Protein AF-A0A961IWV1-F1 (afdb_monomer)

Mean predicted aligned error: 6.66 Å

Solvent-accessible surface area (backbone atoms only — not comparable to full-atom values): 5705 Å² total; per-residue (Å²): 120,70,52,63,63,58,52,50,54,40,50,53,46,18,50,54,37,23,51,52,24,39,53,50,21,50,58,52,40,72,40,95,63,88,50,71,62,61,56,50,51,52,50,52,49,52,51,51,51,55,55,51,35,71,42,44,56,60,56,50,43,54,52,29,50,74,69,77,40,60,43,48,67,38,41,74,71,40,40,71,61,56,44,54,59,46,34,47,50,29,54,50,33,24,53,52,36,22,53,54,42,26,52,55,50,49,74,72,108

Nearest PDB structures (foldseek):
  8s9s-assembly1_6  TM=4.597E-01  e=1.430E+00  Homo sapiens
  8fih-assembly1_C  TM=3.708E-01  e=6.499E+00  synthetic construct

Sequence (109 aa):
MDVGILVGVTLVAALAVGLVAWLIARLMAGAEELTMWPILLAILASLAVLQGAAKLAVIVDGLYARMGVDAAKALEGQFRVVVFAASFVPIAAYVVTFLLVFRRVKGAS

Radius of gyration: 16.83 Å; Cα contacts (8 Å, |Δi|>4): 96; chains: 1; bounding box: 40×19×48 Å

Secondary structure (DSSP, 8-state):
---HHHHHHHHHHHHHHHHHHHHHHHHHHT-SS--HHHHHHHHHHHHHHHHHHHTHHHHHHHHHHHTT--HHHHTTT-HHHHHHHHHHHHHHHHHHHHHHHHHHHHTT-

Structure (mmCIF, N/CA/C/O backbone):
data_AF-A0A961IWV1-F1
#
_entry.id   AF-A0A961IWV1-F1
#
loop_
_atom_site.group_PDB
_atom_site.id
_atom_site.type_symbol
_atom_site.label_atom_id
_atom_site.label_alt_id
_atom_site.label_comp_id
_atom_site.label_asym_id
_atom_site.label_entity_id
_atom_site.label_seq_id
_atom_site.pdbx_PDB_ins_code
_atom_site.Cartn_x
_atom_site.Cartn_y
_atom_site.Cartn_z
_atom_site.occupancy
_atom_site.B_iso_or_equiv
_atom_site.auth_seq_id
_atom_site.auth_comp_id
_atom_site.auth_asym_id
_atom_site.auth_atom_id
_atom_site.pdbx_PDB_model_num
ATOM 1 N N . MET A 1 1 ? 5.214 1.158 -24.346 1.00 58.50 1 MET A N 1
ATOM 2 C CA . MET A 1 1 ? 5.052 1.157 -22.877 1.00 58.50 1 MET A CA 1
ATOM 3 C C . MET A 1 1 ? 5.321 -0.221 -22.258 1.00 58.50 1 MET A C 1
ATOM 5 O O . MET A 1 1 ? 4.487 -1.111 -22.377 1.00 58.50 1 MET A O 1
ATOM 9 N N . ASP A 1 2 ? 6.466 -0.417 -21.597 1.00 69.56 2 ASP A N 1
ATOM 10 C CA . ASP A 1 2 ? 6.731 -1.634 -20.803 1.00 69.56 2 ASP A CA 1
ATOM 11 C C . ASP A 1 2 ? 6.366 -1.365 -19.339 1.00 69.56 2 ASP A C 1
ATOM 13 O O . ASP A 1 2 ? 7.213 -1.028 -18.518 1.00 69.56 2 ASP A O 1
ATOM 17 N N . VAL A 1 3 ? 5.065 -1.405 -19.037 1.00 73.06 3 VAL A N 1
ATOM 18 C CA . VAL A 1 3 ? 4.484 -1.047 -17.725 1.00 73.06 3 VAL A CA 1
ATOM 19 C C . VAL A 1 3 ? 4.457 -2.216 -16.738 1.00 73.06 3 VAL A C 1
ATOM 21 O O . VAL A 1 3 ? 4.023 -2.038 -15.599 1.00 73.06 3 VAL A O 1
ATOM 24 N N . GLY A 1 4 ? 4.904 -3.407 -17.149 1.00 78.94 4 GLY A N 1
ATOM 25 C CA . GLY A 1 4 ? 4.764 -4.635 -16.363 1.00 78.94 4 GLY A CA 1
ATOM 26 C C . GLY A 1 4 ? 5.408 -4.535 -14.981 1.00 78.94 4 GLY A C 1
ATOM 27 O O . GLY A 1 4 ? 4.809 -4.946 -13.989 1.00 78.94 4 GLY A O 1
ATOM 28 N N . ILE A 1 5 ? 6.582 -3.903 -14.896 1.00 77.56 5 ILE A N 1
ATOM 29 C CA . ILE A 1 5 ? 7.303 -3.690 -13.633 1.00 77.56 5 ILE A CA 1
ATOM 30 C C . ILE A 1 5 ? 6.537 -2.729 -12.729 1.00 77.56 5 ILE A C 1
ATOM 32 O O . ILE A 1 5 ? 6.319 -3.032 -11.559 1.00 77.56 5 ILE A O 1
ATOM 36 N N . LEU A 1 6 ? 6.085 -1.591 -13.261 1.00 78.44 6 LEU A N 1
ATOM 37 C CA . LEU A 1 6 ? 5.320 -0.621 -12.484 1.00 78.44 6 LEU A CA 1
ATOM 38 C C . LEU A 1 6 ? 4.031 -1.243 -11.936 1.00 78.44 6 LEU A C 1
ATOM 40 O O . LEU A 1 6 ? 3.741 -1.104 -10.749 1.00 78.44 6 LEU A O 1
ATOM 44 N N . VAL A 1 7 ? 3.284 -1.960 -12.778 1.00 82.00 7 VAL A N 1
ATOM 45 C CA . VAL A 1 7 ? 2.053 -2.653 -12.377 1.00 82.00 7 VAL A CA 1
ATOM 46 C C . VAL A 1 7 ? 2.358 -3.718 -11.326 1.00 82.00 7 VAL A C 1
ATOM 48 O O . VAL A 1 7 ? 1.710 -3.740 -10.283 1.00 82.00 7 VAL A O 1
ATOM 51 N N . GLY A 1 8 ? 3.375 -4.553 -11.550 1.00 83.31 8 GLY A N 1
ATOM 52 C CA . GLY A 1 8 ? 3.775 -5.605 -10.618 1.00 83.31 8 GLY A CA 1
ATOM 53 C C . GLY A 1 8 ? 4.174 -5.057 -9.248 1.00 83.31 8 GLY A C 1
ATOM 54 O O . GLY A 1 8 ? 3.637 -5.491 -8.231 1.00 83.31 8 GLY A O 1
ATOM 55 N N . VAL A 1 9 ? 5.051 -4.050 -9.211 1.00 83.75 9 VAL A N 1
ATOM 56 C CA . VAL A 1 9 ? 5.493 -3.405 -7.963 1.00 83.75 9 VAL A CA 1
ATOM 57 C C . VAL A 1 9 ? 4.314 -2.754 -7.243 1.00 83.75 9 VAL A C 1
ATOM 59 O O . VAL A 1 9 ? 4.181 -2.895 -6.029 1.00 83.75 9 VAL A O 1
ATOM 62 N N . THR A 1 10 ? 3.427 -2.087 -7.983 1.00 85.50 10 THR A N 1
ATOM 63 C CA . THR A 1 10 ? 2.251 -1.420 -7.411 1.00 85.50 10 THR A CA 1
ATOM 64 C C . THR A 1 10 ? 1.268 -2.421 -6.814 1.00 85.50 10 THR A C 1
ATOM 66 O O . THR A 1 10 ? 0.778 -2.203 -5.708 1.00 85.50 10 THR A O 1
ATOM 69 N N . LEU A 1 11 ? 1.004 -3.538 -7.499 1.00 86.75 11 LEU A N 1
ATOM 70 C CA . LEU A 1 11 ? 0.125 -4.598 -7.004 1.00 86.75 11 LEU A CA 1
ATOM 71 C C . LEU A 1 11 ? 0.698 -5.273 -5.757 1.00 86.75 11 LEU A C 1
ATOM 73 O O . LEU A 1 11 ? -0.018 -5.438 -4.771 1.00 86.75 11 LEU A O 1
ATOM 77 N N . VAL A 1 12 ? 1.988 -5.618 -5.768 1.00 87.94 12 VAL A N 1
ATOM 78 C CA . VAL A 1 12 ? 2.662 -6.211 -4.602 1.00 87.94 12 VAL A CA 1
ATOM 79 C C . VAL A 1 12 ? 2.624 -5.247 -3.416 1.00 87.94 12 VAL A C 1
ATOM 81 O O . VAL A 1 12 ? 2.274 -5.653 -2.308 1.00 87.94 12 VAL A O 1
ATOM 84 N N . ALA A 1 13 ? 2.911 -3.962 -3.648 1.00 84.31 13 ALA A N 1
ATOM 85 C CA . ALA A 1 13 ? 2.813 -2.935 -2.618 1.00 84.31 13 ALA A CA 1
ATOM 86 C C . ALA A 1 13 ? 1.380 -2.811 -2.078 1.00 84.31 13 ALA A C 1
ATOM 88 O O . ALA A 1 13 ? 1.189 -2.799 -0.866 1.00 84.31 13 ALA A O 1
ATOM 89 N N . ALA A 1 14 ? 0.368 -2.778 -2.947 1.00 84.06 14 ALA A N 1
ATOM 90 C CA . ALA A 1 14 ? -1.031 -2.679 -2.540 1.00 84.06 14 ALA A CA 1
ATOM 91 C C . ALA A 1 14 ? -1.494 -3.890 -1.715 1.00 84.06 14 ALA A C 1
ATOM 93 O O . ALA A 1 14 ? -2.182 -3.710 -0.713 1.00 84.06 14 ALA A O 1
ATOM 94 N N . LEU A 1 15 ? -1.079 -5.108 -2.081 1.00 87.75 15 LEU A N 1
ATOM 95 C CA . LEU A 1 15 ? -1.379 -6.321 -1.316 1.00 87.75 15 LEU A CA 1
ATOM 96 C C . LEU A 1 15 ? -0.711 -6.307 0.062 1.00 87.75 15 LEU A C 1
ATOM 98 O O . LEU A 1 15 ? -1.374 -6.564 1.067 1.00 87.75 15 LEU A O 1
ATOM 102 N N . ALA A 1 16 ? 0.579 -5.969 0.124 1.00 87.56 16 ALA A N 1
ATOM 103 C CA . ALA A 1 16 ? 1.310 -5.878 1.385 1.00 87.56 16 ALA A CA 1
ATOM 104 C C . ALA A 1 16 ? 0.693 -4.821 2.314 1.00 87.56 16 ALA A C 1
ATOM 106 O O . ALA A 1 16 ? 0.452 -5.077 3.494 1.00 87.56 16 ALA A O 1
ATOM 107 N N . VAL A 1 17 ? 0.372 -3.648 1.767 1.00 86.94 17 VAL A N 1
ATOM 108 C CA . VAL A 1 17 ? -0.262 -2.553 2.505 1.00 86.94 17 VAL A CA 1
ATOM 109 C C . VAL A 1 17 ? -1.679 -2.919 2.957 1.00 86.94 17 VAL A C 1
ATOM 111 O O . VAL A 1 17 ? -2.040 -2.646 4.101 1.00 86.94 17 VAL A O 1
ATOM 114 N N . GLY A 1 18 ? -2.469 -3.582 2.109 1.00 84.62 18 GLY A N 1
ATOM 115 C CA . GLY A 1 18 ? -3.795 -4.083 2.472 1.00 84.62 18 GLY A CA 1
ATOM 116 C C . GLY A 1 18 ? -3.743 -5.108 3.608 1.00 84.62 18 GLY A C 1
ATOM 117 O O . GLY A 1 18 ? -4.557 -5.046 4.528 1.00 84.62 18 GLY A O 1
ATOM 118 N N . LEU A 1 19 ? -2.748 -6.000 3.612 1.00 88.50 19 LEU A N 1
ATOM 119 C CA . LEU A 1 19 ? -2.545 -6.966 4.695 1.00 88.50 19 LEU A CA 1
ATOM 120 C C . LEU A 1 19 ? -2.233 -6.270 6.029 1.00 88.50 19 LEU A C 1
ATOM 122 O O . LEU A 1 19 ? -2.811 -6.620 7.060 1.00 88.50 19 LEU A O 1
ATOM 126 N N . VAL A 1 20 ? -1.364 -5.256 6.007 1.00 86.44 20 VAL A N 1
ATOM 127 C CA . VAL A 1 20 ? -1.060 -4.434 7.190 1.00 86.44 20 VAL A CA 1
ATOM 128 C C . VAL A 1 20 ? -2.316 -3.708 7.679 1.00 86.44 20 VAL A C 1
ATOM 130 O O . VAL A 1 20 ? -2.624 -3.755 8.869 1.00 86.44 20 VAL A O 1
ATOM 133 N N . ALA A 1 21 ? -3.084 -3.099 6.771 1.00 86.69 21 ALA A N 1
ATOM 134 C CA . ALA A 1 21 ? -4.342 -2.429 7.100 1.00 86.69 21 ALA A CA 1
ATOM 135 C C . ALA A 1 21 ? -5.348 -3.377 7.766 1.00 86.69 21 ALA A C 1
ATOM 137 O O . ALA A 1 21 ? -5.968 -3.022 8.767 1.00 86.69 21 ALA A O 1
ATOM 138 N N . TRP A 1 22 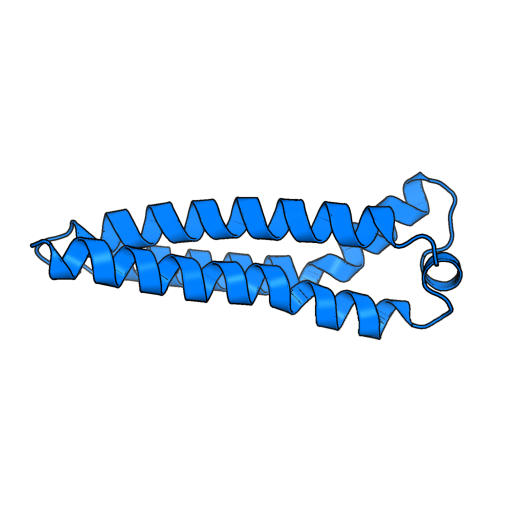? -5.483 -4.593 7.231 1.00 87.88 22 TRP A N 1
ATOM 139 C CA . TRP A 1 22 ? -6.352 -5.631 7.776 1.00 87.88 22 TRP A CA 1
ATOM 140 C C . TRP A 1 22 ? -5.944 -6.032 9.198 1.00 87.88 22 TRP A C 1
ATOM 142 O O . TRP A 1 22 ? -6.801 -6.087 10.082 1.00 87.88 22 TRP A O 1
ATOM 152 N N . LEU A 1 23 ? -4.647 -6.263 9.438 1.00 87.25 23 LEU A N 1
ATOM 153 C CA . LEU A 1 23 ? -4.126 -6.608 10.764 1.00 87.25 23 LEU A CA 1
ATOM 154 C C . LEU A 1 23 ? -4.432 -5.508 11.784 1.00 87.25 23 LEU A C 1
ATOM 156 O O . LEU A 1 23 ? -4.980 -5.790 12.848 1.00 87.25 23 LEU A O 1
ATOM 160 N N . ILE A 1 24 ? -4.131 -4.254 11.445 1.00 85.06 24 ILE A N 1
ATOM 161 C CA . ILE A 1 24 ? -4.334 -3.115 12.348 1.00 85.06 24 ILE A CA 1
ATOM 162 C C . ILE A 1 24 ? -5.820 -2.903 12.621 1.00 85.06 24 ILE A C 1
ATOM 164 O O . ILE A 1 24 ? -6.210 -2.768 13.777 1.00 85.06 24 ILE A O 1
ATOM 168 N N . ALA A 1 25 ? -6.664 -2.928 11.588 1.00 83.88 25 ALA A N 1
ATOM 169 C CA . ALA A 1 25 ? -8.105 -2.770 11.753 1.00 83.88 25 ALA A CA 1
ATOM 170 C C . ALA A 1 25 ? -8.699 -3.853 12.660 1.00 83.88 25 ALA A C 1
ATOM 172 O O . ALA A 1 25 ? -9.545 -3.552 13.500 1.00 83.88 25 ALA A O 1
ATOM 173 N N . ARG A 1 26 ? -8.231 -5.101 12.532 1.00 83.75 26 ARG A N 1
ATOM 174 C CA . ARG A 1 26 ? -8.668 -6.210 13.384 1.00 83.75 26 ARG A CA 1
ATOM 175 C C . ARG A 1 26 ? -8.208 -6.043 14.832 1.00 83.75 26 ARG A C 1
ATOM 177 O O . ARG A 1 26 ? -9.009 -6.263 15.735 1.00 83.75 26 ARG A O 1
ATOM 184 N N . LEU A 1 27 ? -6.960 -5.627 15.051 1.00 82.56 27 LEU A N 1
ATOM 185 C CA . LEU A 1 27 ? -6.430 -5.342 16.389 1.00 82.56 27 LEU A CA 1
ATOM 186 C C . LEU A 1 27 ? -7.185 -4.192 17.065 1.00 82.56 27 LEU A C 1
ATOM 188 O O . LEU A 1 27 ? -7.535 -4.293 18.235 1.00 82.56 27 LEU A O 1
ATOM 192 N N . MET A 1 28 ? -7.472 -3.118 16.326 1.00 80.94 28 MET A N 1
ATOM 193 C CA . MET A 1 28 ? -8.203 -1.963 16.852 1.00 80.94 28 MET A CA 1
ATOM 194 C C . MET A 1 28 ? -9.672 -2.268 17.132 1.00 80.94 28 MET A C 1
ATOM 196 O O . MET A 1 28 ? -10.223 -1.752 18.096 1.00 80.94 28 MET A O 1
ATOM 200 N N 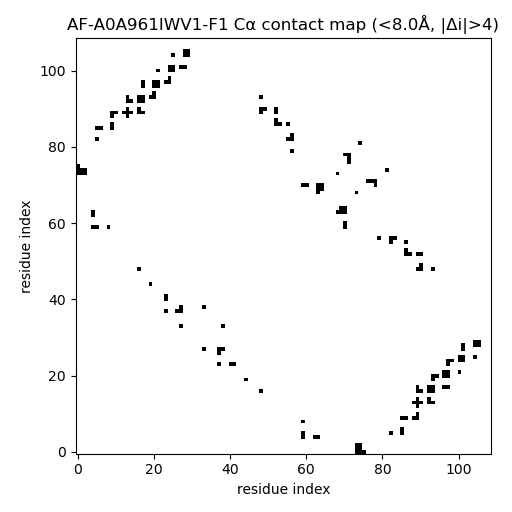. ALA A 1 29 ? -10.322 -3.067 16.285 1.00 78.69 29 ALA A N 1
ATOM 201 C CA . ALA A 1 29 ? -11.735 -3.385 16.450 1.00 78.69 29 ALA A CA 1
ATOM 202 C C . ALA A 1 29 ? -11.997 -4.437 17.539 1.00 78.69 29 ALA A C 1
ATOM 204 O O . ALA A 1 29 ? -13.092 -4.461 18.083 1.00 78.69 29 ALA A O 1
ATOM 205 N N . GLY A 1 30 ? -11.014 -5.286 17.858 1.00 74.62 30 GLY A N 1
ATOM 206 C CA . GLY A 1 30 ? -11.109 -6.260 18.950 1.00 74.62 30 GLY A CA 1
ATOM 207 C C . GLY A 1 30 ? -10.758 -5.709 20.336 1.00 74.62 30 GLY A C 1
ATOM 208 O O . GLY A 1 30 ? -10.830 -6.454 21.308 1.00 74.62 30 GLY A O 1
ATO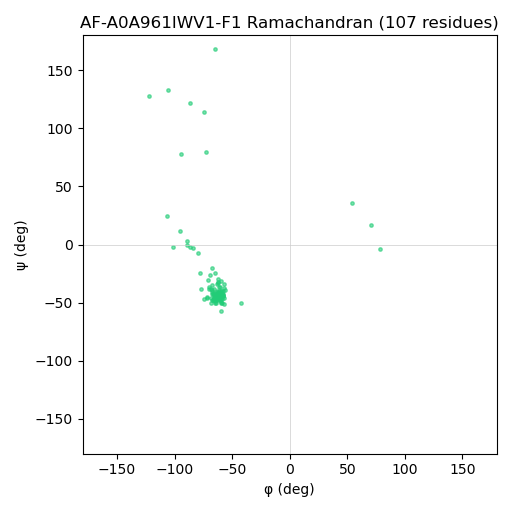M 209 N N . ALA A 1 31 ? -10.346 -4.444 20.443 1.00 72.31 31 ALA A N 1
ATOM 210 C CA . ALA A 1 31 ? -10.044 -3.815 21.723 1.00 72.31 31 ALA A CA 1
ATOM 211 C C . ALA A 1 31 ? -11.323 -3.227 22.346 1.00 72.31 31 ALA A C 1
ATOM 213 O O . ALA A 1 31 ? -11.958 -2.369 21.732 1.00 72.31 31 ALA A O 1
ATOM 214 N N . GLU A 1 32 ? -11.681 -3.661 23.563 1.00 66.50 32 GLU A N 1
ATOM 215 C CA . GLU A 1 32 ? -12.816 -3.103 24.328 1.00 66.50 32 GLU A CA 1
ATOM 216 C C . GLU A 1 32 ? -12.621 -1.607 24.622 1.00 66.50 32 GLU A C 1
ATOM 218 O O . GLU A 1 32 ? -13.562 -0.820 24.517 1.00 66.50 32 GLU A O 1
ATOM 223 N N . GLU A 1 33 ? -11.377 -1.195 24.886 1.00 68.62 33 GLU A N 1
ATOM 224 C CA . GLU A 1 33 ? -10.977 0.205 25.005 1.00 68.62 33 GLU A CA 1
ATOM 225 C C . GLU A 1 33 ? -9.864 0.535 24.005 1.00 68.62 33 GLU A C 1
ATOM 227 O O . GLU A 1 33 ? -8.811 -0.111 23.958 1.00 68.62 33 GLU A O 1
ATOM 232 N N . LEU A 1 34 ? -10.071 1.592 23.214 1.00 68.12 34 LEU A N 1
ATOM 233 C CA . LEU A 1 34 ? -9.038 2.167 22.354 1.00 68.12 34 LEU A CA 1
ATOM 234 C C . LEU A 1 34 ? -8.017 2.910 23.222 1.00 68.12 34 LEU A C 1
ATOM 236 O O . LEU A 1 34 ? -8.049 4.132 23.360 1.00 68.12 34 LEU A O 1
ATOM 240 N N . THR A 1 35 ? -7.109 2.149 23.824 1.00 76.31 35 THR A N 1
ATOM 241 C CA . THR A 1 35 ? -5.963 2.694 24.551 1.00 76.31 35 THR A CA 1
ATOM 242 C C . THR A 1 35 ? -5.017 3.441 23.596 1.00 76.31 35 THR A C 1
ATOM 244 O O . THR A 1 35 ? -5.121 3.363 22.368 1.00 76.31 35 THR A O 1
ATOM 247 N N . MET A 1 36 ? -4.065 4.194 24.150 1.00 79.44 36 MET A N 1
ATOM 248 C CA . MET A 1 36 ? -3.123 5.013 23.374 1.00 79.44 36 MET A CA 1
ATOM 249 C C . MET A 1 36 ? -2.306 4.198 22.348 1.00 79.44 36 MET A C 1
ATOM 251 O O . MET A 1 36 ? -1.998 4.688 21.261 1.00 79.44 36 MET A O 1
ATOM 255 N N . TRP A 1 37 ? -1.976 2.944 22.671 1.00 76.88 37 TRP A N 1
ATOM 256 C CA . TRP A 1 37 ? -1.071 2.096 21.888 1.00 76.88 37 TRP A CA 1
ATOM 257 C C . TRP A 1 37 ? -1.619 1.667 20.511 1.00 76.88 37 TRP A C 1
ATOM 259 O O . TRP A 1 37 ? -0.917 1.883 19.520 1.00 76.88 37 TRP A O 1
ATOM 269 N N . PRO A 1 38 ? -2.847 1.116 20.387 1.00 77.81 38 PRO A N 1
ATOM 270 C CA . PRO A 1 38 ? -3.459 0.817 19.089 1.00 77.81 38 PRO A CA 1
ATOM 271 C C . PRO A 1 38 ? -3.555 2.032 18.161 1.00 77.81 38 PRO A C 1
ATOM 273 O O . PRO A 1 38 ? -3.303 1.918 16.962 1.00 77.81 38 PRO A O 1
ATOM 276 N N . ILE A 1 39 ? -3.882 3.205 18.716 1.00 80.75 39 ILE A N 1
ATOM 277 C CA . ILE A 1 39 ? -3.983 4.456 17.954 1.00 80.75 39 ILE A CA 1
ATOM 278 C C . ILE A 1 39 ? -2.603 4.863 17.426 1.00 80.75 39 ILE A C 1
ATOM 280 O O . ILE A 1 39 ? -2.459 5.148 16.238 1.00 80.75 39 ILE A O 1
ATOM 284 N N . LEU A 1 40 ? -1.576 4.836 18.282 1.00 84.62 40 LEU A N 1
ATOM 285 C CA . LEU A 1 40 ? -0.190 5.107 17.888 1.00 84.62 40 LEU A CA 1
ATOM 286 C C . LEU A 1 40 ? 0.282 4.170 16.773 1.00 84.62 40 LEU A C 1
ATOM 288 O O . LEU A 1 40 ? 0.846 4.636 15.785 1.00 84.62 40 LEU A O 1
ATOM 292 N N . LEU A 1 41 ? 0.012 2.867 16.888 1.00 81.25 41 LEU A N 1
ATOM 293 C CA .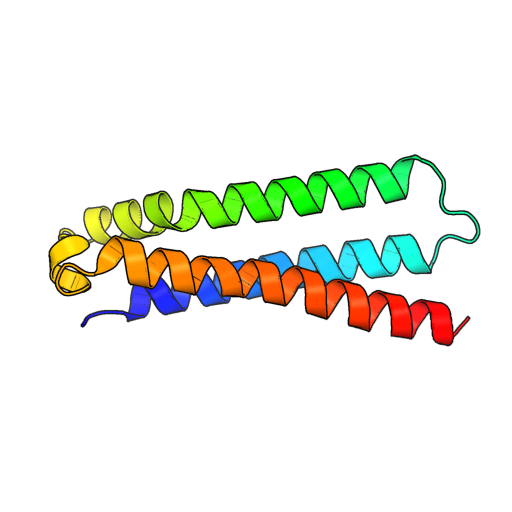 LEU A 1 41 ? 0.354 1.885 15.856 1.00 81.25 41 LEU A CA 1
ATOM 294 C C . LEU A 1 41 ? -0.339 2.181 14.521 1.00 81.25 41 LEU A C 1
ATOM 296 O O . LEU A 1 41 ? 0.307 2.122 13.475 1.00 81.25 41 LEU A O 1
ATOM 300 N N . ALA A 1 42 ? -1.620 2.550 14.542 1.00 79.00 42 ALA A N 1
ATOM 301 C CA . ALA A 1 42 ? -2.354 2.909 13.333 1.00 79.00 42 ALA A CA 1
ATOM 302 C C . ALA A 1 42 ? -1.810 4.184 12.671 1.00 79.00 42 ALA A C 1
ATOM 304 O O . ALA A 1 42 ? -1.705 4.247 11.442 1.00 79.00 42 ALA A O 1
ATOM 305 N N . ILE A 1 43 ? -1.413 5.183 13.465 1.00 84.94 43 ILE A N 1
ATOM 306 C CA . ILE A 1 43 ? -0.761 6.400 12.961 1.00 84.94 43 ILE A CA 1
ATOM 307 C C . ILE A 1 43 ? 0.592 6.053 12.335 1.00 84.94 43 ILE A C 1
ATOM 309 O O . ILE A 1 43 ? 0.849 6.435 11.194 1.00 84.94 43 ILE A O 1
ATOM 313 N N . LEU A 1 44 ? 1.440 5.298 13.040 1.00 89.00 44 LEU A N 1
ATOM 314 C CA . LEU A 1 44 ? 2.758 4.893 12.544 1.00 89.00 44 LEU A CA 1
ATOM 315 C C . LEU A 1 44 ? 2.656 4.091 11.245 1.00 89.00 44 LEU A C 1
ATOM 317 O O . LEU A 1 44 ? 3.411 4.345 10.308 1.00 89.00 44 LEU A O 1
ATOM 321 N N . ALA A 1 45 ? 1.696 3.174 11.150 1.00 84.69 45 ALA A N 1
ATOM 322 C CA . ALA A 1 45 ? 1.452 2.425 9.926 1.00 84.69 45 ALA A CA 1
ATOM 323 C C . ALA A 1 45 ? 0.964 3.319 8.782 1.00 84.69 45 ALA A C 1
ATOM 325 O O . ALA A 1 45 ? 1.462 3.202 7.665 1.00 84.69 45 ALA A O 1
ATOM 326 N N . SER A 1 46 ? 0.051 4.255 9.055 1.00 81.62 46 SER A N 1
ATOM 327 C CA . SER A 1 46 ? -0.429 5.212 8.049 1.00 81.62 46 SER A CA 1
ATOM 328 C C . SER A 1 46 ? 0.717 6.080 7.519 1.00 81.62 46 SER A C 1
ATOM 330 O O . SER A 1 46 ? 0.852 6.264 6.310 1.00 81.62 46 SER A O 1
ATOM 332 N N . LEU A 1 47 ? 1.598 6.554 8.408 1.00 89.62 47 LEU A N 1
ATOM 333 C CA . LEU A 1 47 ? 2.807 7.283 8.027 1.00 89.62 47 LEU A CA 1
ATOM 334 C C . LEU A 1 47 ? 3.752 6.406 7.201 1.00 89.62 47 LEU A C 1
ATOM 336 O O . LEU A 1 47 ? 4.244 6.857 6.171 1.00 89.62 47 LEU A O 1
ATOM 340 N N . ALA A 1 48 ? 3.976 5.153 7.598 1.00 86.38 48 ALA A N 1
ATOM 341 C CA . ALA A 1 48 ? 4.824 4.227 6.853 1.00 86.38 48 ALA A CA 1
ATOM 342 C C . ALA A 1 48 ? 4.295 3.972 5.431 1.00 86.38 48 ALA A C 1
ATOM 344 O O . ALA A 1 48 ? 5.077 3.982 4.482 1.00 86.38 48 ALA A O 1
ATOM 345 N N . VAL A 1 49 ? 2.977 3.815 5.264 1.00 85.38 49 VAL A N 1
ATOM 346 C CA . VAL A 1 49 ? 2.336 3.652 3.949 1.00 85.38 49 VAL A CA 1
ATOM 347 C C . VAL A 1 49 ? 2.515 4.903 3.092 1.00 85.38 49 VAL A C 1
ATOM 349 O O . VAL A 1 49 ? 2.920 4.787 1.937 1.00 85.38 49 VAL A O 1
ATOM 352 N N . LEU A 1 50 ? 2.281 6.094 3.650 1.00 85.69 50 LEU A N 1
ATOM 353 C CA . LEU A 1 50 ? 2.465 7.360 2.932 1.00 85.69 50 LEU A CA 1
ATOM 354 C C . LEU A 1 50 ? 3.922 7.557 2.490 1.00 85.69 50 LEU A C 1
ATOM 356 O O . LEU A 1 50 ? 4.182 7.910 1.340 1.00 85.69 50 LEU A O 1
ATOM 360 N N . GLN A 1 51 ? 4.878 7.274 3.376 1.00 87.25 51 GLN A N 1
ATOM 361 C CA . GLN A 1 51 ? 6.306 7.380 3.072 1.00 87.25 51 GLN A CA 1
ATOM 362 C C . GLN A 1 51 ? 6.759 6.326 2.053 1.00 87.25 51 GLN A C 1
ATOM 364 O O . GLN A 1 51 ? 7.567 6.619 1.171 1.00 87.25 51 GLN A O 1
ATOM 369 N N . GLY A 1 52 ? 6.227 5.105 2.142 1.00 82.19 52 GLY A N 1
ATOM 370 C CA . GLY A 1 52 ? 6.483 4.039 1.176 1.00 82.19 52 GLY A CA 1
ATOM 371 C C . GLY A 1 52 ? 5.949 4.383 -0.215 1.00 82.19 52 GLY A C 1
ATOM 372 O O . GLY A 1 52 ? 6.680 4.270 -1.197 1.00 82.19 52 GLY A O 1
ATOM 373 N N . ALA A 1 53 ? 4.713 4.882 -0.295 1.00 78.31 53 ALA A N 1
ATOM 374 C CA . ALA A 1 53 ? 4.088 5.315 -1.541 1.00 78.31 53 ALA A CA 1
ATOM 375 C C . ALA A 1 53 ? 4.853 6.482 -2.192 1.00 78.31 53 ALA A C 1
ATOM 377 O O . ALA A 1 53 ? 5.109 6.452 -3.395 1.00 78.31 53 ALA A O 1
ATOM 378 N N . ALA A 1 54 ? 5.313 7.458 -1.401 1.00 80.00 54 ALA A N 1
ATOM 379 C CA . ALA A 1 54 ? 6.139 8.564 -1.894 1.00 80.00 54 ALA A CA 1
ATOM 380 C C . ALA A 1 54 ? 7.483 8.097 -2.486 1.00 80.00 54 ALA A C 1
ATOM 382 O O . ALA A 1 54 ? 8.018 8.723 -3.402 1.00 80.00 54 ALA A O 1
ATOM 383 N N . LYS A 1 55 ? 8.027 6.975 -1.997 1.00 84.75 55 LYS A N 1
ATOM 384 C CA . LYS A 1 55 ? 9.282 6.382 -2.487 1.00 84.75 55 LYS A CA 1
ATOM 385 C C . LYS A 1 55 ? 9.100 5.394 -3.639 1.00 84.75 55 LYS A C 1
ATOM 387 O O . LYS A 1 55 ? 10.100 4.894 -4.155 1.00 84.75 55 LYS A O 1
ATOM 392 N N . LEU A 1 56 ? 7.870 5.149 -4.096 1.00 80.00 56 LEU A N 1
ATOM 393 C CA . LEU A 1 56 ? 7.586 4.225 -5.197 1.00 80.00 56 LEU A CA 1
ATOM 394 C C . LEU A 1 56 ? 8.349 4.605 -6.478 1.00 80.00 56 LEU A C 1
ATOM 396 O O . LEU A 1 56 ? 8.880 3.729 -7.151 1.00 80.00 56 LEU A O 1
ATOM 400 N N . ALA A 1 57 ? 8.497 5.904 -6.758 1.00 78.69 57 ALA A N 1
ATOM 401 C CA . ALA A 1 57 ? 9.303 6.409 -7.875 1.00 78.69 57 ALA A CA 1
ATOM 402 C C . ALA A 1 57 ? 10.760 5.954 -7.815 1.00 78.69 57 ALA A C 1
ATOM 404 O O . ALA A 1 57 ? 11.289 5.485 -8.814 1.00 78.69 57 ALA A O 1
ATOM 405 N N . VAL A 1 58 ? 11.385 6.011 -6.641 1.00 84.38 58 VAL A N 1
ATOM 406 C CA . VAL A 1 58 ? 12.778 5.577 -6.463 1.00 84.38 58 VAL A CA 1
ATOM 407 C C . VAL A 1 58 ? 12.906 4.061 -6.636 1.00 84.38 58 VAL A C 1
ATOM 409 O O . VAL A 1 58 ? 13.866 3.582 -7.232 1.00 84.38 58 VAL A O 1
ATOM 412 N N . ILE A 1 59 ? 11.929 3.296 -6.141 1.00 82.38 59 ILE A N 1
ATOM 413 C CA . ILE A 1 59 ? 11.923 1.829 -6.242 1.00 82.38 59 ILE A CA 1
ATOM 414 C C . ILE A 1 59 ? 11.779 1.384 -7.700 1.00 82.38 59 ILE A C 1
ATOM 416 O O . ILE A 1 59 ? 12.526 0.522 -8.160 1.00 82.38 59 ILE A O 1
ATOM 420 N N . VAL A 1 60 ? 10.826 1.975 -8.422 1.00 81.88 60 VAL A N 1
ATOM 421 C CA . VAL A 1 60 ? 10.553 1.642 -9.823 1.00 81.88 60 VAL A CA 1
ATOM 422 C C . VAL A 1 60 ? 11.737 2.040 -10.704 1.00 81.88 60 VAL A C 1
ATOM 424 O O . VAL A 1 60 ? 12.189 1.221 -11.499 1.00 81.88 60 VAL A O 1
ATOM 427 N N . ASP A 1 61 ? 12.287 3.243 -10.522 1.00 82.81 61 ASP A N 1
ATOM 428 C CA . ASP A 1 61 ? 13.472 3.705 -11.256 1.00 82.81 61 ASP A CA 1
ATOM 429 C C . ASP A 1 61 ? 14.677 2.775 -11.032 1.00 82.81 61 ASP A C 1
ATOM 431 O O . ASP A 1 61 ? 15.296 2.293 -11.981 1.00 82.81 61 ASP A O 1
ATOM 435 N N . GLY A 1 62 ? 14.940 2.402 -9.774 1.00 84.06 62 GLY A N 1
ATOM 436 C CA . GLY A 1 62 ? 16.004 1.460 -9.431 1.00 84.06 62 GLY A CA 1
ATOM 437 C C . GLY A 1 62 ? 15.816 0.058 -10.027 1.00 84.06 62 GLY A C 1
ATOM 438 O O . GLY A 1 62 ? 16.802 -0.602 -10.359 1.00 84.06 62 GLY A O 1
ATOM 439 N N . LEU A 1 63 ? 14.574 -0.410 -10.188 1.00 82.94 63 LEU A N 1
ATOM 440 C CA . LEU A 1 63 ? 14.272 -1.697 -10.826 1.00 82.94 63 LEU A CA 1
ATOM 441 C C . LEU A 1 63 ? 14.518 -1.665 -12.338 1.00 82.94 63 LEU A C 1
ATOM 443 O O . LEU A 1 63 ? 15.171 -2.572 -12.851 1.00 82.94 63 LEU A O 1
ATOM 447 N N . TYR A 1 64 ? 14.069 -0.616 -13.034 1.00 82.25 64 TYR A N 1
ATOM 448 C CA . TYR A 1 64 ? 14.370 -0.440 -14.461 1.00 82.25 64 TYR A CA 1
ATOM 449 C C . TYR A 1 64 ? 15.881 -0.302 -14.702 1.00 82.25 64 TYR A C 1
ATOM 451 O O . TYR A 1 64 ? 16.422 -0.971 -15.584 1.00 82.25 64 TYR A O 1
ATOM 459 N N . ALA A 1 65 ? 16.588 0.455 -13.853 1.00 83.31 65 ALA A N 1
ATOM 460 C CA . ALA A 1 65 ? 18.039 0.614 -13.940 1.00 83.31 65 ALA A CA 1
ATOM 461 C C . ALA A 1 65 ? 18.792 -0.723 -13.806 1.00 83.31 65 ALA A C 1
ATOM 463 O O . ALA A 1 65 ? 19.739 -0.979 -14.549 1.00 83.31 65 ALA A O 1
ATOM 464 N N . ARG A 1 66 ? 18.348 -1.622 -12.914 1.00 84.81 66 ARG A N 1
ATOM 465 C CA . ARG A 1 66 ? 18.925 -2.976 -12.776 1.00 84.81 66 ARG A CA 1
ATOM 466 C C . ARG A 1 66 ? 18.717 -3.857 -14.004 1.00 84.81 66 ARG A C 1
ATOM 468 O O . ARG A 1 66 ? 19.493 -4.782 -14.214 1.00 84.81 66 ARG A O 1
ATOM 475 N N . MET A 1 67 ? 17.696 -3.573 -14.807 1.00 80.38 67 MET A N 1
ATOM 476 C CA . MET A 1 67 ? 17.436 -4.261 -16.071 1.00 80.38 67 MET A CA 1
ATOM 477 C C . MET A 1 67 ? 18.153 -3.608 -17.262 1.00 80.38 67 MET A C 1
ATOM 479 O O . MET A 1 67 ? 17.981 -4.054 -18.392 1.00 80.38 67 MET A O 1
ATOM 483 N N . GLY A 1 68 ? 18.958 -2.564 -17.027 1.00 81.19 68 GLY A N 1
ATOM 484 C CA . GLY A 1 68 ? 19.639 -1.815 -18.084 1.00 81.19 68 GLY A CA 1
ATOM 485 C C . GLY A 1 68 ? 18.691 -0.963 -18.931 1.00 81.19 68 GLY A C 1
ATOM 486 O O . GLY A 1 68 ? 19.062 -0.540 -20.025 1.00 81.19 68 GLY A O 1
ATOM 487 N N . VAL A 1 69 ? 17.470 -0.718 -18.446 1.00 81.56 69 VAL A N 1
ATOM 488 C CA . VAL A 1 69 ? 16.439 0.042 -19.154 1.00 81.56 69 VAL A CA 1
ATOM 489 C C . VAL A 1 69 ? 16.298 1.419 -18.516 1.00 81.56 69 VAL A C 1
ATOM 491 O O . VAL A 1 69 ? 16.182 1.551 -17.301 1.00 81.56 69 VAL A O 1
ATOM 494 N N . ASP A 1 70 ? 16.274 2.458 -19.346 1.00 77.44 70 ASP A N 1
ATOM 495 C CA . ASP A 1 70 ? 15.968 3.815 -18.901 1.00 77.44 70 ASP A CA 1
ATOM 496 C C . ASP A 1 70 ? 14.460 3.933 -18.618 1.00 77.44 70 ASP A C 1
ATOM 498 O O . ASP A 1 70 ? 13.631 3.824 -19.530 1.00 77.44 70 ASP A O 1
ATOM 502 N N . ALA A 1 71 ? 14.100 4.144 -17.351 1.00 69.88 71 ALA A N 1
ATOM 503 C CA . ALA A 1 71 ? 12.715 4.210 -16.896 1.00 69.88 71 ALA A CA 1
ATOM 504 C C . ALA A 1 71 ? 11.924 5.337 -17.582 1.00 69.88 71 ALA A C 1
ATOM 506 O O . ALA A 1 71 ? 10.725 5.195 -17.846 1.00 69.88 71 ALA A O 1
ATOM 507 N N . ALA 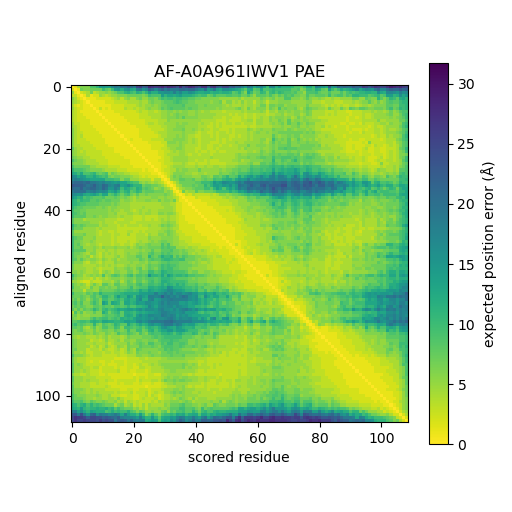A 1 72 ? 12.598 6.438 -17.936 1.00 72.69 72 ALA A N 1
ATOM 508 C CA . ALA A 1 72 ? 11.986 7.533 -18.675 1.00 72.69 72 ALA A CA 1
ATOM 509 C C . ALA A 1 72 ? 11.624 7.113 -20.106 1.00 72.69 72 ALA A C 1
ATOM 511 O O . ALA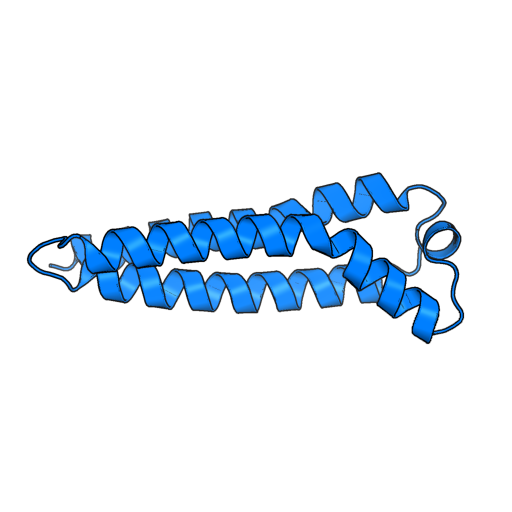 A 1 72 ? 10.589 7.531 -20.616 1.00 72.69 72 ALA A O 1
ATOM 512 N N . LYS A 1 73 ? 12.420 6.245 -20.740 1.00 74.19 73 LYS A N 1
ATOM 513 C CA . LYS A 1 73 ? 12.112 5.698 -22.071 1.00 74.19 73 LYS A CA 1
ATOM 514 C C . LYS A 1 73 ? 11.050 4.600 -22.013 1.00 74.19 73 LYS A C 1
ATOM 516 O O . LYS A 1 73 ? 10.175 4.568 -22.872 1.00 74.19 73 LYS A O 1
ATOM 521 N N . ALA A 1 74 ? 11.083 3.741 -20.993 1.00 70.69 74 ALA A N 1
ATOM 522 C CA . ALA A 1 74 ? 10.106 2.660 -20.816 1.00 70.69 74 ALA A CA 1
ATOM 523 C C . ALA A 1 74 ? 8.668 3.173 -20.609 1.00 70.69 74 ALA A C 1
ATOM 525 O O . ALA A 1 74 ? 7.708 2.541 -21.069 1.00 70.69 74 ALA A O 1
ATOM 526 N N . LEU A 1 75 ? 8.536 4.330 -19.948 1.00 74.19 75 LEU A N 1
ATOM 527 C CA . LEU A 1 75 ? 7.271 5.018 -19.669 1.00 74.19 75 LEU A CA 1
ATOM 528 C C . LEU A 1 75 ? 7.055 6.274 -20.536 1.00 74.19 75 LEU A C 1
ATOM 530 O O . LEU A 1 75 ? 6.332 7.179 -20.124 1.00 74.19 75 LEU A O 1
ATOM 534 N N . GLU A 1 76 ? 7.682 6.347 -21.716 1.00 79.00 76 GLU A N 1
ATOM 535 C CA . GLU A 1 76 ? 7.409 7.363 -22.756 1.00 79.00 76 GLU A CA 1
ATOM 536 C C . GLU A 1 76 ? 7.502 8.825 -22.263 1.00 79.00 76 GLU A C 1
ATOM 538 O O . GLU A 1 76 ? 6.745 9.704 -22.666 1.00 79.00 76 GLU A O 1
ATOM 543 N N . GLY A 1 77 ? 8.427 9.105 -21.343 1.00 74.19 77 GLY A N 1
ATOM 544 C CA . GLY A 1 77 ? 8.636 10.427 -20.743 1.00 74.19 77 GLY A CA 1
ATOM 545 C C . GLY A 1 77 ? 7.626 10.802 -19.652 1.00 74.19 77 GLY A C 1
ATOM 546 O O . GLY A 1 77 ? 7.797 11.823 -18.988 1.00 74.19 77 GLY A O 1
ATOM 547 N N . GLN A 1 78 ? 6.613 9.969 -19.393 1.00 76.31 78 GLN A N 1
ATOM 548 C CA . GLN A 1 78 ? 5.555 10.222 -18.406 1.00 76.31 78 GLN A CA 1
ATOM 549 C C . GLN A 1 78 ? 5.820 9.589 -17.034 1.00 76.31 78 GLN A C 1
ATOM 551 O O . GLN A 1 78 ? 4.935 9.580 -16.178 1.00 76.31 78 GLN A O 1
ATOM 556 N N . PHE A 1 79 ? 7.040 9.101 -16.788 1.00 76.50 79 PHE A N 1
ATOM 557 C CA . PHE A 1 79 ? 7.425 8.361 -15.580 1.00 76.50 79 PHE A CA 1
ATOM 558 C C . PHE A 1 79 ? 6.854 8.952 -14.280 1.00 76.50 79 PHE A C 1
ATOM 560 O O . PHE A 1 79 ? 6.202 8.254 -13.506 1.00 76.50 79 PHE A O 1
ATOM 567 N N . ARG A 1 80 ? 7.014 10.264 -14.063 1.00 76.31 80 ARG A N 1
ATOM 568 C CA . ARG A 1 80 ? 6.531 10.933 -12.842 1.00 76.31 80 ARG A CA 1
ATOM 569 C C . ARG A 1 80 ? 5.012 10.888 -12.688 1.00 76.31 80 ARG A C 1
ATOM 571 O O . ARG A 1 80 ? 4.535 10.682 -11.580 1.00 76.31 80 ARG A O 1
ATOM 578 N N . VAL A 1 81 ? 4.263 11.074 -13.774 1.00 80.44 81 VAL A N 1
ATOM 579 C CA . VAL A 1 81 ? 2.793 11.106 -13.748 1.00 80.44 81 VAL A CA 1
ATOM 580 C C . VAL A 1 81 ? 2.239 9.707 -13.503 1.00 80.44 81 VAL A C 1
ATOM 582 O O . VAL A 1 81 ? 1.383 9.528 -12.639 1.00 80.44 81 VAL A O 1
ATOM 585 N N . VAL A 1 82 ? 2.767 8.704 -14.210 1.00 80.56 82 VAL A N 1
ATOM 586 C CA . VAL A 1 82 ? 2.292 7.319 -14.085 1.00 80.56 82 VAL A CA 1
ATOM 587 C C . VAL A 1 82 ? 2.638 6.748 -12.708 1.00 80.56 82 VAL A C 1
ATOM 589 O O . VAL A 1 82 ? 1.794 6.115 -12.078 1.00 80.56 82 VAL A O 1
ATOM 592 N N . VAL A 1 83 ? 3.836 7.025 -12.181 1.00 80.81 83 VAL A N 1
ATOM 593 C CA . VAL A 1 83 ? 4.200 6.583 -10.828 1.00 80.81 83 VAL A CA 1
ATOM 594 C C . VAL A 1 83 ? 3.422 7.339 -9.748 1.00 80.81 83 VAL A C 1
ATOM 596 O O . VAL A 1 83 ? 3.018 6.734 -8.754 1.00 80.81 83 VAL A O 1
ATOM 599 N N . PHE A 1 84 ? 3.150 8.633 -9.942 1.00 80.56 84 PHE A N 1
ATOM 600 C CA . PHE A 1 84 ? 2.286 9.386 -9.033 1.00 80.56 84 PHE A CA 1
ATOM 601 C C . PHE A 1 84 ? 0.893 8.751 -8.958 1.00 80.56 84 PHE A C 1
ATOM 603 O O . PHE A 1 84 ? 0.435 8.421 -7.866 1.00 80.56 84 PHE A O 1
ATOM 610 N N . ALA A 1 85 ? 0.265 8.474 -10.103 1.00 83.06 85 ALA A N 1
ATOM 611 C CA . ALA A 1 85 ? -1.019 7.778 -10.162 1.00 83.06 85 ALA A CA 1
ATOM 612 C C . ALA A 1 85 ? -0.961 6.388 -9.498 1.00 83.06 85 ALA A C 1
ATOM 614 O O . ALA A 1 85 ? -1.838 6.036 -8.711 1.00 83.06 85 ALA A O 1
ATOM 615 N N . ALA A 1 86 ? 0.105 5.624 -9.747 1.00 83.62 86 ALA A N 1
ATOM 616 C CA . ALA A 1 86 ? 0.306 4.306 -9.150 1.00 83.62 86 ALA A CA 1
ATOM 617 C C . ALA A 1 86 ? 0.431 4.353 -7.617 1.00 83.62 86 ALA A C 1
ATOM 619 O O . ALA A 1 86 ? -0.055 3.456 -6.929 1.00 83.62 86 ALA A O 1
ATOM 620 N N . SER A 1 87 ? 1.011 5.418 -7.057 1.00 83.69 87 SER A N 1
ATOM 621 C CA . SER A 1 87 ? 1.174 5.571 -5.607 1.00 83.69 87 SER A CA 1
ATOM 622 C C . SER A 1 87 ? -0.147 5.762 -4.847 1.00 83.69 87 SER A C 1
ATOM 624 O O . SER A 1 87 ? -0.216 5.451 -3.657 1.00 83.69 87 SER A O 1
ATOM 626 N N . PHE 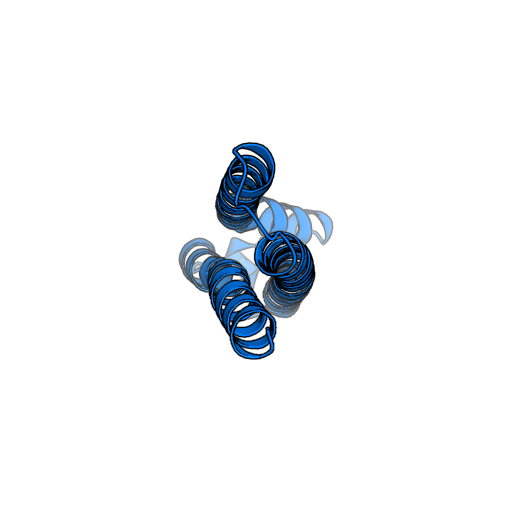A 1 88 ? -1.227 6.174 -5.526 1.00 83.81 88 PHE A N 1
ATOM 627 C CA . PHE A 1 88 ? -2.566 6.207 -4.927 1.00 83.81 88 PHE A CA 1
ATOM 628 C C . PHE A 1 88 ? -3.135 4.815 -4.669 1.00 83.81 88 PHE A C 1
ATOM 630 O O . PHE A 1 88 ? -3.949 4.661 -3.761 1.00 83.81 88 PHE A O 1
ATOM 637 N N . VAL A 1 89 ? -2.719 3.797 -5.427 1.00 88.12 89 VAL A N 1
ATOM 638 C CA . VAL A 1 89 ? -3.305 2.454 -5.332 1.00 88.12 89 VAL A CA 1
ATOM 639 C C . VAL A 1 89 ? -3.035 1.813 -3.961 1.00 88.12 89 VAL A C 1
ATOM 641 O O . VAL A 1 89 ? -4.004 1.409 -3.317 1.00 88.12 89 VAL A O 1
ATOM 644 N N . PRO A 1 90 ? -1.792 1.775 -3.431 1.00 83.88 90 PRO A N 1
ATOM 645 C CA . PRO A 1 90 ? -1.542 1.282 -2.076 1.00 83.88 90 PRO A CA 1
ATOM 646 C C . PRO A 1 90 ? -2.241 2.106 -0.987 1.00 83.88 90 PRO A C 1
ATOM 648 O O . PRO A 1 90 ? -2.726 1.539 -0.012 1.00 83.88 90 PRO A O 1
ATOM 651 N N . ILE A 1 91 ? -2.338 3.430 -1.154 1.00 85.50 91 ILE A N 1
ATOM 652 C CA . ILE A 1 91 ? -3.019 4.312 -0.190 1.00 85.50 91 ILE A CA 1
ATOM 653 C C . ILE A 1 91 ? -4.516 3.992 -0.144 1.00 85.50 91 ILE A C 1
ATOM 655 O O . ILE A 1 91 ? -5.081 3.791 0.931 1.00 85.50 91 ILE A O 1
ATOM 659 N N . ALA A 1 92 ? -5.160 3.899 -1.307 1.00 87.44 92 ALA A N 1
ATOM 660 C CA . ALA A 1 92 ? -6.562 3.522 -1.410 1.00 87.44 92 ALA A CA 1
ATOM 661 C C . ALA A 1 92 ? -6.794 2.115 -0.842 1.00 87.44 92 ALA A C 1
ATOM 663 O O . ALA A 1 92 ? -7.724 1.920 -0.061 1.00 87.44 92 ALA A O 1
ATOM 664 N N . ALA A 1 93 ? -5.914 1.158 -1.160 1.00 87.94 93 ALA A N 1
ATOM 665 C CA . ALA A 1 93 ? -5.967 -0.192 -0.609 1.00 87.94 93 ALA A CA 1
ATOM 666 C C . ALA A 1 93 ? -5.895 -0.186 0.925 1.00 87.94 93 ALA A C 1
ATOM 668 O O . ALA A 1 93 ? -6.687 -0.880 1.563 1.00 87.94 93 ALA A O 1
ATOM 669 N N . TYR A 1 94 ? -5.020 0.631 1.522 1.00 86.62 94 TYR A N 1
ATOM 670 C CA . TYR A 1 94 ? -4.938 0.797 2.974 1.00 86.62 94 TYR A CA 1
ATOM 671 C C . TYR A 1 94 ? -6.258 1.299 3.562 1.00 86.62 94 TYR A C 1
ATOM 673 O O . TYR A 1 94 ? -6.849 0.639 4.414 1.00 86.62 94 TYR A O 1
ATOM 681 N N . VAL A 1 95 ? -6.742 2.450 3.085 1.00 86.12 95 VAL A N 1
ATOM 682 C CA . VAL A 1 95 ? -7.916 3.131 3.651 1.00 86.12 95 VAL A CA 1
ATOM 683 C C . VAL A 1 95 ? -9.174 2.281 3.498 1.00 86.12 95 VAL A C 1
ATOM 685 O O . VAL A 1 95 ? -9.914 2.089 4.463 1.00 86.12 95 VAL A O 1
ATOM 688 N N . VAL A 1 96 ? -9.407 1.737 2.301 1.00 89.88 96 VAL A N 1
ATOM 689 C CA . VAL A 1 96 ? -10.586 0.912 2.015 1.00 89.88 96 VAL A CA 1
ATOM 690 C C . VAL A 1 96 ? -10.555 -0.367 2.846 1.00 89.88 96 VAL A C 1
ATOM 692 O O . VAL A 1 96 ? -11.549 -0.691 3.495 1.00 89.88 96 VAL A O 1
ATOM 695 N N . THR A 1 97 ? -9.416 -1.067 2.887 1.00 88.31 97 THR A N 1
ATOM 696 C CA . THR A 1 97 ? -9.297 -2.309 3.664 1.00 88.31 97 THR A CA 1
ATOM 697 C C . THR A 1 97 ? -9.474 -2.041 5.152 1.00 88.31 97 THR A C 1
ATOM 699 O O . THR A 1 97 ? -10.248 -2.739 5.806 1.00 88.31 97 THR A O 1
ATOM 702 N N . PHE A 1 98 ? -8.830 -0.998 5.682 1.00 86.31 98 PHE A N 1
ATOM 703 C CA . PHE A 1 98 ? -8.960 -0.620 7.084 1.00 86.31 98 PHE A CA 1
ATOM 704 C C . PHE A 1 98 ? -10.423 -0.347 7.456 1.00 86.31 98 PHE A C 1
ATOM 706 O O . PHE A 1 98 ? -10.941 -0.943 8.399 1.00 86.31 98 PHE A O 1
ATOM 713 N N . LEU A 1 99 ? -11.118 0.500 6.686 1.00 86.62 99 LEU A N 1
ATOM 714 C CA . LEU A 1 99 ? -12.510 0.866 6.960 1.00 86.62 99 LEU A CA 1
ATOM 715 C C . LEU A 1 99 ? -13.460 -0.330 6.867 1.00 86.62 99 LEU A C 1
ATOM 717 O O . LEU A 1 99 ? -14.317 -0.495 7.736 1.00 86.62 99 LEU A O 1
ATOM 721 N N . LEU A 1 100 ? -13.324 -1.164 5.833 1.00 89.25 100 LEU A N 1
ATOM 722 C CA . LEU A 1 100 ? -14.179 -2.338 5.651 1.00 89.25 100 LEU A CA 1
ATOM 723 C C . LEU A 1 100 ? -14.007 -3.337 6.795 1.00 89.25 100 LEU A C 1
ATOM 725 O O . LEU A 1 100 ? -14.995 -3.822 7.346 1.00 89.25 100 LEU A O 1
ATOM 729 N N . VAL A 1 101 ? -12.762 -3.624 7.174 1.00 86.88 101 VAL A N 1
ATOM 730 C CA . VAL A 1 101 ? -12.452 -4.578 8.243 1.00 86.88 101 VAL A CA 1
ATOM 731 C C . VAL A 1 101 ? -12.899 -4.031 9.591 1.00 86.88 101 VAL A C 1
ATOM 733 O O . VAL A 1 101 ? -13.580 -4.735 10.333 1.00 86.88 101 VAL A O 1
ATOM 736 N N . PHE A 1 102 ? -12.598 -2.766 9.882 1.00 82.12 102 PHE A N 1
ATOM 737 C CA . PHE A 1 102 ? -12.983 -2.132 11.136 1.00 82.12 102 PHE A CA 1
ATOM 738 C C . PHE A 1 102 ? -14.506 -2.109 11.313 1.00 82.12 102 PHE A C 1
ATOM 740 O O . PHE A 1 102 ? -15.012 -2.528 12.353 1.00 82.12 102 PHE A O 1
ATOM 747 N N . ARG A 1 103 ? -15.257 -1.696 10.278 1.00 83.75 103 ARG A N 1
ATOM 748 C CA . ARG A 1 103 ? -16.731 -1.704 10.307 1.00 83.75 103 ARG A CA 1
ATOM 749 C C . ARG A 1 103 ? -17.294 -3.108 10.484 1.00 83.75 103 ARG A C 1
ATOM 751 O O . ARG A 1 103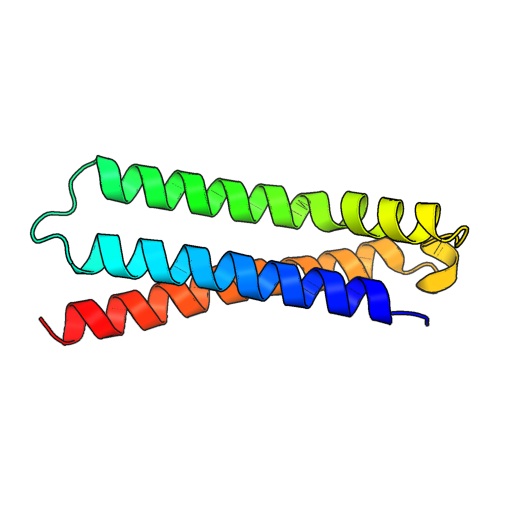 ? -18.253 -3.275 11.228 1.00 83.75 103 ARG A O 1
ATOM 758 N N . ARG A 1 104 ? -16.717 -4.103 9.806 1.00 83.88 104 ARG A N 1
ATOM 759 C CA . ARG A 1 104 ? -17.185 -5.491 9.877 1.00 83.88 104 ARG A CA 1
ATOM 760 C C . ARG A 1 104 ? -16.977 -6.101 11.258 1.00 83.88 104 ARG A C 1
ATOM 762 O O . ARG A 1 104 ? -17.858 -6.805 11.726 1.00 83.88 104 ARG A O 1
ATOM 769 N N . VAL A 1 105 ? -15.828 -5.857 11.884 1.00 79.00 105 VAL A N 1
ATOM 770 C CA . VAL A 1 105 ? -15.520 -6.420 13.205 1.00 79.00 105 VAL A CA 1
ATOM 771 C C . VAL A 1 105 ? -16.313 -5.696 14.291 1.00 79.00 105 VAL A C 1
ATOM 773 O O . VAL A 1 105 ? -16.977 -6.354 15.077 1.00 79.00 105 VAL A O 1
ATOM 776 N N . LYS A 1 106 ? -16.347 -4.357 14.278 1.00 71.25 106 LYS A N 1
ATOM 777 C CA . LYS A 1 106 ? -17.068 -3.575 15.292 1.00 71.25 106 LYS A CA 1
ATOM 778 C C . LYS A 1 106 ? -18.592 -3.667 15.178 1.00 71.25 106 LYS A C 1
ATOM 780 O O . LYS A 1 106 ? -19.273 -3.545 16.179 1.00 71.25 106 LYS A O 1
ATOM 785 N N . GLY A 1 107 ? -19.133 -3.857 13.974 1.00 60.66 107 GLY A N 1
ATOM 786 C CA . GLY A 1 107 ? -20.569 -4.092 13.775 1.00 60.66 107 GLY A CA 1
ATOM 787 C C . GLY A 1 107 ? -21.018 -5.530 14.061 1.00 60.66 107 GLY A C 1
ATOM 788 O O . GLY A 1 107 ? -22.212 -5.801 14.001 1.00 60.66 107 GLY A O 1
ATOM 789 N N . ALA A 1 108 ? -20.078 -6.448 14.310 1.00 56.44 108 ALA A N 1
ATOM 790 C CA . ALA A 1 108 ? -20.345 -7.827 14.717 1.00 56.44 108 ALA A CA 1
ATOM 791 C C . ALA A 1 108 ? -20.154 -8.054 16.232 1.00 56.44 108 ALA A C 1
ATOM 793 O O . ALA A 1 108 ? -20.366 -9.174 16.697 1.00 56.44 108 ALA A O 1
ATOM 794 N N . SER A 1 109 ? -19.731 -7.019 16.968 1.00 46.84 109 SER A N 1
ATOM 795 C CA . SER A 1 109 ? -19.668 -6.950 18.435 1.00 46.84 109 SER A CA 1
ATOM 796 C C . SER A 1 109 ? -20.866 -6.179 18.971 1.00 46.84 109 SER A C 1
ATOM 798 O O . SER A 1 109 ? -21.332 -6.553 20.065 1.00 46.84 109 SER A O 1
#

pLDDT: mean 80.77, std 7.22, range [46.84, 89.88]

Foldseek 3Di:
DQCVLV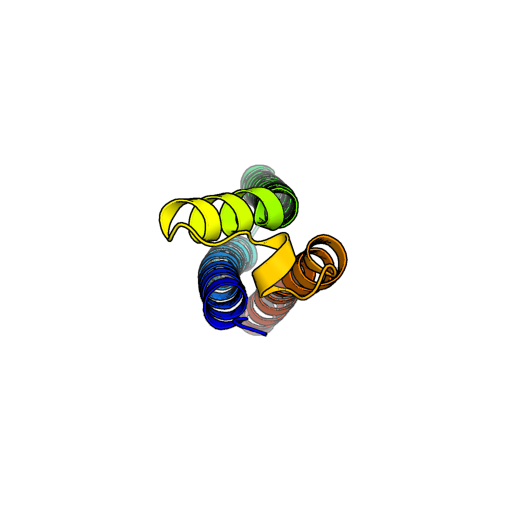VVLLVVLLVVLLVLLLVLLLVCLPDPDNDPVSVVSVVVSLVVLLVVLVCSLVVSCVVCVVVVHHQCVSVVNCSVVSSNVSSVSSNCSNVVSNVVNNCVSNVVD